Protein AF-A0A419I9W5-F1 (afdb_monomer_lite)

Organism: NCBI:txid2340917

Secondary structure (DSSP, 8-state):
-------SS-BBTTSPBP-TTPEEEEEEEEE--S-HHHHHHHHHHHHHHHT-SEEEEEEEETTEEEEEEEEEEPPPTT--HHHHHHHHHHHHHHHTT--GGGPEEEEETTEEEEEEEEEEEEEETTEEEEEEEEESS--TT---------

Sequence (150 aa):
MPEIEESSYVTRLDFTPRQDQDVISRVHLRVLEAGVSAALTRCLPIAERMQASYVRVVAQDGGFCEVALLSASPVAEGAEPERELRSAADRLAAQFGASERGFEFRDGPYGLTGVLETEPVEFMQGLWLRALYVRADDDPLYVEPVYDES

Structure (mmCIF, N/CA/C/O backbone):
data_AF-A0A419I9W5-F1
#
_entry.id   AF-A0A419I9W5-F1
#
loop_
_atom_site.group_PDB
_atom_site.id
_atom_site.type_symbol
_atom_site.label_atom_id
_atom_site.label_alt_id
_atom_site.label_comp_id
_atom_site.label_asym_id
_atom_site.label_entity_id
_atom_site.label_seq_id
_atom_site.pdbx_PDB_ins_code
_atom_site.Cartn_x
_atom_site.Cartn_y
_atom_site.Cartn_z
_atom_site.occupancy
_atom_site.B_iso_or_equiv
_atom_site.auth_seq_id
_atom_site.auth_comp_id
_atom_site.auth_asym_id
_atom_site.auth_atom_id
_atom_site.pdbx_PDB_model_num
ATOM 1 N N . MET A 1 1 ? -5.374 23.523 6.885 1.00 27.38 1 MET A N 1
ATOM 2 C CA . MET A 1 1 ? -5.459 22.059 7.055 1.00 27.38 1 MET A CA 1
ATOM 3 C C . MET A 1 1 ? -5.175 21.472 5.690 1.00 27.38 1 MET A C 1
ATOM 5 O O . MET A 1 1 ? -5.778 21.992 4.760 1.00 27.38 1 MET A O 1
ATOM 9 N N . PRO A 1 2 ? -4.244 20.521 5.524 1.00 29.42 2 PRO A N 1
ATOM 10 C CA . PRO A 1 2 ? -4.121 19.849 4.239 1.00 29.42 2 PRO A CA 1
ATOM 11 C C . PRO A 1 2 ? -5.425 19.082 3.993 1.00 29.42 2 PRO A C 1
ATOM 13 O O . PRO A 1 2 ? -5.856 18.303 4.846 1.00 29.42 2 PRO A O 1
ATOM 16 N N . GLU A 1 3 ? -6.097 19.394 2.890 1.00 29.09 3 GLU A N 1
ATOM 17 C CA . GLU A 1 3 ? -7.192 18.581 2.378 1.00 29.09 3 GLU A CA 1
ATOM 18 C C . GLU A 1 3 ? -6.603 17.220 2.015 1.00 29.09 3 GLU A C 1
ATOM 20 O O . GLU A 1 3 ? -5.604 17.133 1.303 1.00 29.09 3 GLU A O 1
ATOM 25 N N . ILE A 1 4 ? -7.185 16.155 2.562 1.00 39.19 4 ILE A N 1
ATOM 26 C CA . ILE A 1 4 ? -6.930 14.812 2.057 1.00 39.19 4 ILE A CA 1
ATOM 27 C C . ILE A 1 4 ? -7.754 14.726 0.774 1.00 39.19 4 ILE A C 1
ATOM 29 O O . ILE A 1 4 ? -8.891 14.261 0.799 1.00 39.19 4 ILE A O 1
ATOM 33 N N . GLU A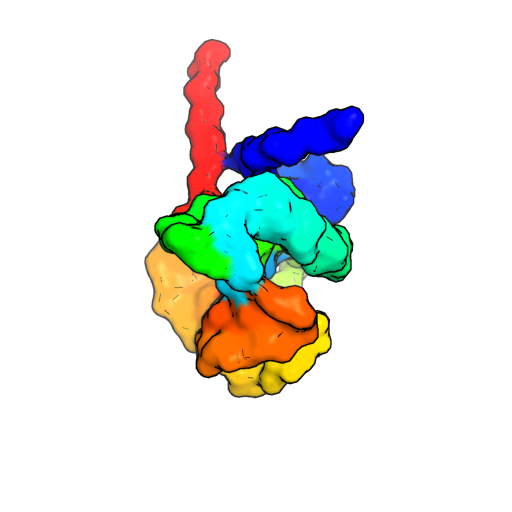 1 5 ? -7.233 15.283 -0.320 1.00 42.09 5 GLU A N 1
ATOM 34 C CA . GLU A 1 5 ? -7.733 14.926 -1.641 1.00 42.09 5 GLU A CA 1
ATOM 35 C C . GLU A 1 5 ? -7.527 13.418 -1.785 1.00 42.09 5 GLU A C 1
ATOM 37 O O . GLU A 1 5 ? -6.432 12.900 -1.537 1.00 42.09 5 GLU A O 1
ATOM 42 N N . GLU A 1 6 ? -8.594 12.698 -2.134 1.00 45.72 6 GLU A 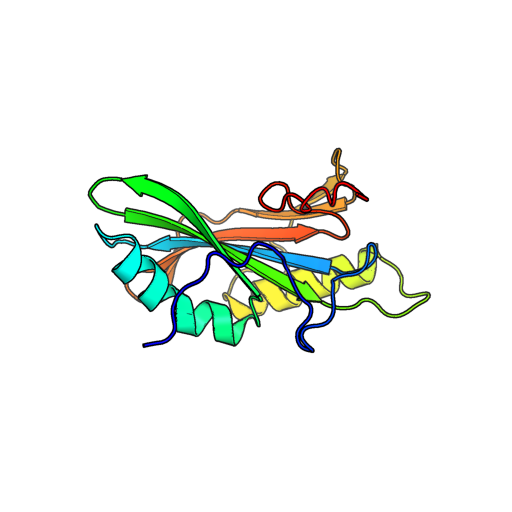N 1
ATOM 43 C CA . GLU A 1 6 ? -8.465 11.372 -2.724 1.00 45.72 6 GLU A CA 1
ATOM 44 C C . GLU A 1 6 ? -7.603 11.559 -3.971 1.00 45.72 6 GLU A C 1
ATOM 46 O O . GLU A 1 6 ? -8.106 11.940 -5.025 1.00 45.72 6 GLU A O 1
ATOM 51 N N . SER A 1 7 ? -6.285 11.395 -3.824 1.00 46.88 7 SER A N 1
ATOM 52 C CA . SER A 1 7 ? -5.365 11.452 -4.950 1.00 46.88 7 SER A CA 1
ATOM 53 C C . SER A 1 7 ? -5.917 10.494 -5.987 1.00 46.88 7 SER A C 1
ATOM 55 O O . SER A 1 7 ? -6.070 9.314 -5.706 1.00 46.88 7 SER A O 1
ATOM 57 N N . SER A 1 8 ? -6.289 10.989 -7.159 1.00 54.12 8 SER A N 1
ATOM 58 C CA . SER A 1 8 ? -6.832 10.153 -8.228 1.00 54.12 8 SER A CA 1
ATOM 59 C C . SER A 1 8 ? -5.737 9.363 -8.952 1.00 54.12 8 SER A C 1
ATOM 61 O O . SER A 1 8 ? -6.035 8.645 -9.902 1.00 54.12 8 SER A O 1
ATOM 63 N N . TYR A 1 9 ? -4.468 9.489 -8.533 1.00 64.56 9 TYR A N 1
ATOM 64 C CA . TYR A 1 9 ? -3.340 8.873 -9.220 1.00 64.56 9 TYR A CA 1
ATOM 65 C C . TYR A 1 9 ? -2.179 8.466 -8.299 1.00 64.56 9 TYR A C 1
ATOM 67 O O . TYR A 1 9 ? -1.866 9.129 -7.315 1.00 64.56 9 TYR A O 1
ATOM 75 N N . VAL A 1 10 ? -1.498 7.367 -8.640 1.00 71.75 10 VAL A N 1
ATOM 76 C CA . VAL A 1 10 ? -0.228 6.991 -8.003 1.00 71.75 10 VAL A CA 1
ATOM 77 C C . VAL A 1 10 ? 0.900 7.720 -8.737 1.00 71.75 10 VAL A C 1
ATOM 79 O O . VAL A 1 10 ? 1.182 7.423 -9.897 1.00 71.75 10 VAL A O 1
ATOM 82 N N . THR A 1 11 ? 1.544 8.686 -8.082 1.00 76.69 11 THR A N 1
ATOM 83 C CA . THR A 1 11 ? 2.768 9.325 -8.594 1.00 76.69 11 THR A CA 1
ATOM 84 C C . THR A 1 11 ? 4.018 8.614 -8.101 1.00 76.69 11 THR A C 1
ATOM 86 O O . THR A 1 11 ? 4.018 7.958 -7.053 1.00 76.69 11 THR A O 1
ATOM 89 N N . ARG A 1 12 ? 5.118 8.833 -8.818 1.00 81.44 12 ARG A N 1
ATOM 90 C CA . ARG A 1 12 ? 6.471 8.631 -8.294 1.00 81.44 12 ARG A CA 1
ATOM 91 C C . ARG A 1 12 ? 6.772 9.619 -7.159 1.00 81.44 12 ARG A C 1
ATOM 93 O O . ARG A 1 12 ? 6.042 10.593 -6.951 1.00 81.44 12 ARG A O 1
ATOM 100 N N . LEU A 1 13 ? 7.882 9.384 -6.453 1.00 75.50 13 LEU A N 1
ATOM 101 C CA . LEU A 1 13 ? 8.385 10.254 -5.378 1.00 75.50 13 LEU A CA 1
ATOM 102 C C . LEU A 1 13 ? 8.616 11.703 -5.837 1.00 75.50 13 LEU A C 1
ATOM 104 O O . LEU A 1 13 ? 8.421 12.638 -5.067 1.00 75.50 13 LEU A O 1
ATOM 108 N N . ASP A 1 14 ? 9.052 11.889 -7.080 1.00 78.00 14 ASP A N 1
ATOM 109 C CA . ASP A 1 14 ? 9.326 13.199 -7.679 1.00 78.00 14 ASP A CA 1
ATOM 110 C C . ASP A 1 14 ? 8.065 13.881 -8.240 1.00 78.00 14 ASP A C 1
ATOM 112 O O . ASP A 1 14 ? 8.171 14.877 -8.954 1.00 78.00 14 ASP A O 1
ATOM 116 N N . PHE A 1 15 ? 6.880 13.354 -7.909 1.00 75.06 15 PHE A N 1
ATOM 117 C CA . PHE A 1 15 ? 5.573 13.810 -8.384 1.00 75.06 15 PHE A CA 1
ATOM 118 C C . PHE A 1 15 ? 5.381 13.711 -9.901 1.00 75.06 15 PHE A C 1
ATOM 120 O O . PHE A 1 15 ? 4.427 14.273 -10.440 1.00 75.06 15 PHE A O 1
ATOM 127 N N . THR A 1 16 ? 6.241 12.967 -10.603 1.00 80.62 16 THR A N 1
ATOM 128 C CA . THR A 1 16 ? 5.995 12.631 -12.005 1.00 80.62 16 THR A CA 1
ATOM 129 C C . THR A 1 16 ? 4.961 11.504 -12.119 1.00 80.62 16 THR A C 1
ATOM 131 O O . THR A 1 16 ? 4.813 10.692 -11.191 1.00 80.62 16 THR A O 1
ATOM 134 N N . PRO A 1 17 ? 4.222 11.434 -13.243 1.00 80.88 17 PRO A N 1
ATOM 135 C CA . PRO A 1 17 ? 3.376 10.287 -13.535 1.00 80.88 17 PRO A CA 1
ATOM 136 C C . PRO A 1 17 ? 4.190 8.994 -13.494 1.00 80.88 17 PRO A C 1
ATOM 138 O O . PRO A 1 17 ? 5.338 8.957 -13.953 1.00 80.88 17 PRO A O 1
ATOM 141 N N . ARG A 1 18 ? 3.583 7.932 -12.959 1.00 82.56 18 ARG A N 1
ATOM 142 C CA . ARG A 1 18 ? 4.151 6.588 -13.067 1.00 82.56 18 ARG A CA 1
ATOM 143 C C . ARG A 1 18 ? 4.330 6.198 -14.539 1.00 82.56 18 ARG A C 1
ATOM 145 O O . ARG A 1 18 ? 3.650 6.728 -15.416 1.00 82.56 18 ARG A O 1
ATOM 152 N N . GLN A 1 19 ? 5.236 5.268 -14.789 1.00 82.50 19 GLN A N 1
ATOM 153 C CA . GLN A 1 19 ? 5.419 4.619 -16.089 1.00 82.50 19 GLN A CA 1
ATOM 154 C C . GLN A 1 19 ? 5.061 3.135 -15.979 1.00 82.50 19 GLN A C 1
ATOM 156 O O . GLN A 1 19 ? 5.148 2.572 -14.889 1.00 82.50 19 GLN A O 1
ATOM 161 N N . ASP A 1 20 ? 4.750 2.492 -17.104 1.00 78.38 20 ASP A N 1
ATOM 162 C CA . ASP A 1 20 ? 4.333 1.079 -17.183 1.00 78.38 20 ASP A CA 1
ATOM 163 C C . ASP A 1 20 ? 5.333 0.094 -16.565 1.00 78.38 20 ASP A C 1
ATOM 165 O O . ASP A 1 20 ? 4.970 -1.003 -16.171 1.00 78.38 20 ASP A O 1
ATOM 169 N N . GLN A 1 21 ? 6.612 0.464 -16.504 1.00 81.44 21 GLN A N 1
ATOM 170 C CA . GLN A 1 21 ? 7.670 -0.373 -15.937 1.00 81.44 21 GLN A CA 1
ATOM 171 C C . GLN A 1 21 ? 7.880 -0.163 -14.432 1.00 81.44 21 GLN A C 1
ATOM 173 O O . GLN A 1 21 ? 8.715 -0.842 -13.835 1.00 81.44 21 GLN A O 1
ATOM 178 N N . ASP A 1 22 ? 7.200 0.808 -13.822 1.00 88.56 22 ASP A N 1
ATOM 179 C CA . ASP A 1 22 ? 7.374 1.115 -12.408 1.00 88.56 22 ASP A CA 1
ATOM 180 C C . ASP A 1 22 ? 6.802 0.012 -11.525 1.00 88.56 22 ASP A C 1
ATOM 182 O O . ASP A 1 22 ? 5.746 -0.557 -11.788 1.00 88.56 22 ASP A O 1
ATOM 186 N N . VAL A 1 23 ? 7.465 -0.237 -10.397 1.00 91.00 23 VAL A N 1
ATOM 187 C CA . VAL A 1 23 ? 6.933 -1.163 -9.403 1.00 91.00 23 VAL A CA 1
ATOM 188 C C . VAL A 1 23 ? 5.975 -0.427 -8.479 1.00 91.00 23 VAL A C 1
ATOM 190 O O . VAL A 1 23 ? 6.371 0.490 -7.753 1.00 91.00 23 VAL A O 1
ATOM 193 N N . ILE A 1 24 ? 4.728 -0.883 -8.445 1.00 91.69 24 ILE A N 1
ATOM 194 C CA . ILE A 1 24 ? 3.726 -0.458 -7.476 1.00 91.69 24 ILE A CA 1
ATOM 195 C C . ILE A 1 24 ? 3.849 -1.312 -6.219 1.00 91.69 24 ILE A C 1
ATOM 197 O O . ILE A 1 24 ? 3.731 -2.537 -6.258 1.00 91.69 24 ILE A O 1
ATOM 201 N N . SER A 1 25 ? 4.066 -0.655 -5.085 1.00 93.50 25 SER A N 1
ATOM 202 C CA . SER A 1 25 ? 4.014 -1.264 -3.758 1.00 93.50 25 SER A CA 1
ATOM 203 C C . SER A 1 25 ? 2.709 -0.882 -3.079 1.00 93.50 25 SER A C 1
ATOM 205 O O . SER A 1 25 ? 2.380 0.300 -2.993 1.00 93.50 25 SER A O 1
ATOM 207 N N . ARG A 1 26 ? 1.977 -1.870 -2.562 1.00 93.88 26 ARG A N 1
ATOM 208 C CA . ARG A 1 26 ? 0.728 -1.656 -1.828 1.00 93.88 26 ARG A CA 1
ATOM 209 C C . ARG A 1 26 ? 0.793 -2.263 -0.438 1.00 93.88 26 ARG A C 1
ATOM 211 O O . ARG A 1 26 ? 1.112 -3.439 -0.274 1.00 93.88 26 ARG A O 1
ATOM 218 N N . VAL A 1 27 ? 0.380 -1.481 0.551 1.00 93.88 27 VAL A N 1
ATOM 219 C CA . VAL A 1 27 ? 0.199 -1.918 1.938 1.00 93.88 27 VAL A CA 1
ATOM 220 C C . VAL A 1 27 ? -1.281 -1.882 2.266 1.00 93.88 27 VAL A C 1
ATOM 222 O O . VAL A 1 27 ? -1.933 -0.863 2.050 1.00 93.88 27 VAL A O 1
ATOM 225 N N . HIS A 1 28 ? -1.804 -2.978 2.808 1.00 94.00 28 HIS A N 1
ATOM 226 C CA . HIS A 1 28 ? -3.175 -3.054 3.291 1.00 94.00 28 HIS A CA 1
ATOM 227 C C . HIS A 1 28 ? -3.185 -3.113 4.823 1.00 94.00 28 HIS A C 1
ATOM 229 O O . HIS A 1 28 ? -2.681 -4.063 5.429 1.00 94.00 28 HIS A O 1
ATOM 235 N N . LEU A 1 29 ? -3.769 -2.088 5.443 1.00 93.44 29 LEU A N 1
ATOM 236 C CA . LEU A 1 29 ? -3.890 -1.924 6.887 1.00 93.44 29 LEU A CA 1
ATOM 237 C C . LEU A 1 29 ? -5.346 -2.043 7.333 1.00 93.44 29 LEU A C 1
ATOM 239 O O . LEU A 1 29 ? -6.245 -1.515 6.686 1.00 93.44 29 LEU A O 1
ATOM 243 N N . ARG A 1 30 ? -5.565 -2.652 8.496 1.00 93.25 30 ARG A N 1
ATOM 244 C CA . ARG A 1 30 ? -6.789 -2.492 9.281 1.00 93.25 30 ARG A CA 1
ATOM 245 C C . ARG A 1 30 ? -6.512 -1.539 10.439 1.00 93.25 30 ARG A C 1
ATOM 247 O O . ARG A 1 30 ? -5.635 -1.791 11.263 1.00 93.25 30 ARG A O 1
ATOM 254 N N . VAL A 1 31 ? -7.277 -0.460 10.508 1.00 93.50 31 VAL A N 1
ATOM 255 C CA . VAL A 1 31 ? -7.160 0.600 11.510 1.00 93.50 31 VAL A CA 1
ATOM 256 C C . VAL A 1 31 ? -8.343 0.498 12.462 1.00 93.50 31 VAL A C 1
ATOM 258 O O . VAL A 1 31 ? -9.483 0.641 12.027 1.00 93.50 31 VAL A O 1
ATOM 261 N N . LEU A 1 32 ? -8.093 0.245 13.747 1.00 91.06 32 LEU A N 1
ATOM 262 C CA . LEU A 1 32 ? -9.143 0.150 14.771 1.00 91.06 32 LEU A CA 1
ATOM 263 C C . LEU A 1 32 ? -9.625 1.547 15.183 1.00 91.06 32 LEU A C 1
ATOM 265 O O . LEU A 1 32 ? -9.275 2.054 16.246 1.00 91.06 32 LEU A O 1
ATOM 269 N N . GLU A 1 33 ? -10.375 2.187 14.291 1.00 84.00 33 GLU A N 1
ATOM 270 C CA . GLU A 1 33 ? -10.983 3.504 14.461 1.00 84.00 33 GLU A CA 1
ATOM 271 C C . GLU A 1 33 ? -12.347 3.538 13.760 1.00 84.00 33 GLU A C 1
ATOM 273 O O . GLU A 1 33 ? -12.489 3.060 12.634 1.00 84.00 33 GLU A O 1
ATOM 278 N N . ALA A 1 34 ? -13.346 4.142 14.408 1.00 73.31 34 ALA A N 1
ATOM 279 C CA . ALA A 1 34 ? -14.719 4.193 13.894 1.00 73.31 34 ALA A CA 1
ATOM 280 C C . ALA A 1 34 ? -14.928 5.242 12.778 1.00 73.31 34 ALA A C 1
ATOM 282 O O . ALA A 1 34 ? -15.977 5.260 12.134 1.00 73.31 34 ALA A O 1
ATOM 283 N N . GLY A 1 35 ? -13.955 6.134 12.549 1.00 86.31 35 GLY A N 1
ATOM 284 C CA . GLY A 1 35 ? -14.073 7.249 11.607 1.00 86.31 35 GLY A CA 1
ATOM 285 C C . GLY A 1 35 ? -12.976 7.276 10.546 1.00 86.31 35 GLY A C 1
ATOM 286 O O . GLY A 1 35 ? -11.791 7.234 10.875 1.00 86.31 35 GLY A O 1
ATOM 287 N N . VAL A 1 36 ? -13.375 7.464 9.284 1.00 88.88 36 VAL A N 1
ATOM 288 C CA . VAL A 1 36 ? -12.481 7.564 8.113 1.00 88.88 36 VAL A CA 1
ATOM 289 C C . VAL A 1 36 ? -11.380 8.602 8.315 1.00 88.88 36 VAL A C 1
ATOM 291 O O . VAL A 1 36 ? -10.205 8.296 8.150 1.00 88.88 36 VAL A O 1
ATOM 294 N N . SER A 1 37 ? -11.731 9.819 8.737 1.00 89.75 37 SER A N 1
ATOM 295 C CA . SER A 1 37 ? -10.743 10.890 8.930 1.00 89.75 37 SER A CA 1
ATOM 296 C C . SER A 1 37 ? -9.699 10.539 10.004 1.00 89.75 37 SER A C 1
ATOM 298 O O . SER A 1 37 ? -8.505 10.796 9.820 1.00 89.75 37 SER A O 1
ATOM 300 N N . ALA A 1 38 ? -10.120 9.884 11.091 1.00 89.75 38 ALA A N 1
ATOM 301 C CA . ALA A 1 38 ? -9.218 9.422 12.144 1.00 89.75 38 ALA A CA 1
ATOM 302 C C . ALA A 1 38 ? -8.310 8.283 11.651 1.00 89.75 38 ALA A C 1
ATOM 304 O O . ALA A 1 38 ? -7.103 8.300 11.905 1.00 89.75 38 ALA A O 1
ATOM 305 N N . ALA A 1 39 ? -8.868 7.336 10.891 1.00 91.19 39 ALA A N 1
ATOM 306 C CA . ALA A 1 39 ? -8.111 6.243 10.296 1.00 91.19 39 ALA A CA 1
ATOM 307 C C . ALA A 1 39 ? -7.052 6.744 9.300 1.00 91.19 39 ALA A C 1
ATOM 309 O O . ALA A 1 39 ? -5.896 6.324 9.371 1.00 91.19 39 ALA A O 1
ATOM 310 N N . LEU A 1 40 ? -7.412 7.691 8.429 1.00 90.88 40 LEU A N 1
ATOM 311 C CA . LEU A 1 40 ? -6.490 8.311 7.473 1.00 90.88 40 LEU A CA 1
ATOM 312 C C . LEU A 1 40 ? -5.374 9.081 8.183 1.00 90.88 40 LEU A C 1
ATOM 314 O O . LEU A 1 40 ? -4.205 8.901 7.855 1.00 90.88 40 LEU A O 1
ATOM 318 N N . THR A 1 41 ? -5.713 9.856 9.219 1.00 91.25 41 THR A N 1
ATOM 319 C CA . THR A 1 41 ? -4.726 10.581 10.038 1.00 91.25 41 THR A CA 1
ATOM 320 C C . THR A 1 41 ? -3.703 9.625 10.655 1.00 91.25 41 THR A C 1
ATOM 322 O O . THR A 1 41 ? -2.508 9.910 10.653 1.00 91.25 41 THR A O 1
ATOM 325 N N . ARG A 1 42 ? -4.145 8.455 11.136 1.00 91.25 42 ARG A N 1
ATOM 326 C CA . ARG A 1 42 ? -3.243 7.416 11.656 1.00 91.25 42 ARG A CA 1
ATOM 327 C C . ARG A 1 42 ? -2.363 6.768 10.593 1.00 91.25 42 ARG A C 1
ATOM 329 O O . ARG A 1 42 ? -1.290 6.278 10.932 1.00 91.25 42 ARG A O 1
ATOM 336 N N . CYS A 1 43 ? -2.794 6.762 9.337 1.00 91.50 43 CYS A N 1
ATOM 337 C CA . CYS A 1 43 ? -2.012 6.205 8.239 1.00 91.50 43 CYS A CA 1
ATOM 338 C C . CYS A 1 43 ? -0.945 7.174 7.711 1.00 91.50 43 CYS A C 1
ATOM 340 O O . CYS A 1 43 ? -0.009 6.703 7.070 1.00 91.50 43 CYS A O 1
ATOM 342 N N . LEU A 1 44 ? -1.030 8.483 7.998 1.00 90.50 44 LEU A N 1
ATOM 343 C CA . LEU A 1 44 ? -0.087 9.488 7.481 1.00 90.50 44 LEU A CA 1
ATOM 344 C C . LEU A 1 44 ? 1.391 9.142 7.736 1.00 90.50 44 LEU A C 1
ATOM 346 O O . LEU A 1 44 ? 2.148 9.131 6.769 1.00 90.50 44 LEU A O 1
ATOM 350 N N . PRO A 1 45 ? 1.826 8.749 8.953 1.00 90.12 45 PRO A N 1
ATOM 351 C CA . PRO A 1 45 ? 3.232 8.405 9.178 1.00 90.12 45 PRO A CA 1
ATOM 352 C C . PRO A 1 45 ? 3.688 7.187 8.365 1.00 90.12 45 PRO A C 1
ATOM 354 O O . PRO A 1 45 ? 4.861 7.062 8.019 1.00 90.12 45 PRO A O 1
ATOM 357 N N . ILE A 1 46 ? 2.767 6.267 8.058 1.00 91.12 46 ILE A N 1
ATOM 358 C CA . ILE A 1 46 ? 3.062 5.087 7.239 1.00 91.12 46 ILE A CA 1
ATOM 359 C C . ILE A 1 46 ? 3.173 5.483 5.775 1.00 91.12 46 ILE A C 1
ATOM 361 O O . ILE A 1 46 ? 4.130 5.080 5.115 1.00 91.12 46 ILE A O 1
ATOM 365 N N . ALA A 1 47 ? 2.223 6.293 5.303 1.00 90.19 47 ALA A N 1
ATOM 366 C CA . ALA A 1 47 ? 2.212 6.845 3.961 1.00 90.19 47 ALA A CA 1
ATOM 367 C C . ALA A 1 47 ? 3.512 7.613 3.686 1.00 90.19 47 ALA A C 1
ATOM 369 O O . ALA A 1 47 ? 4.195 7.313 2.714 1.00 90.19 47 ALA A O 1
ATOM 370 N N . GLU A 1 48 ? 3.927 8.499 4.593 1.00 88.88 48 GLU A N 1
ATOM 371 C CA . GLU A 1 48 ? 5.200 9.223 4.501 1.00 88.88 48 GLU A CA 1
ATOM 372 C C . GLU A 1 48 ? 6.400 8.267 4.460 1.00 88.88 48 GLU A C 1
ATOM 374 O O . GLU A 1 48 ? 7.270 8.390 3.598 1.00 88.88 48 GLU A O 1
ATOM 379 N N . ARG A 1 49 ? 6.434 7.265 5.350 1.00 87.25 49 ARG A N 1
ATOM 380 C CA . ARG A 1 49 ? 7.545 6.305 5.429 1.00 87.25 49 ARG A CA 1
ATOM 381 C C . ARG A 1 49 ? 7.703 5.472 4.155 1.00 87.25 49 ARG A C 1
ATOM 383 O O . ARG A 1 49 ? 8.831 5.167 3.781 1.00 87.25 49 ARG A O 1
ATOM 390 N N . MET A 1 50 ? 6.603 5.067 3.518 1.00 87.62 50 MET A N 1
ATOM 391 C CA . MET A 1 50 ? 6.627 4.294 2.266 1.00 87.62 50 MET A CA 1
ATOM 392 C C . MET A 1 50 ? 6.579 5.161 1.005 1.00 87.62 50 MET A C 1
ATOM 394 O O . MET A 1 50 ? 6.538 4.609 -0.094 1.00 87.62 50 MET A O 1
ATOM 398 N N . GLN A 1 51 ? 6.548 6.488 1.167 1.00 88.44 51 GLN A N 1
ATOM 399 C CA . GLN A 1 51 ? 6.368 7.445 0.076 1.00 88.44 51 GLN A CA 1
ATOM 400 C C . GLN A 1 51 ? 5.092 7.162 -0.735 1.00 88.44 51 GLN A C 1
ATOM 402 O O . GLN A 1 51 ? 5.095 7.191 -1.965 1.00 88.44 51 GLN A O 1
ATOM 407 N N . ALA A 1 52 ? 4.000 6.828 -0.043 1.00 89.06 52 ALA A N 1
ATOM 408 C CA . ALA A 1 52 ? 2.713 6.607 -0.678 1.00 89.06 52 ALA A CA 1
ATOM 409 C C . ALA A 1 52 ? 2.192 7.914 -1.272 1.00 89.06 52 ALA A C 1
ATOM 411 O O . ALA A 1 52 ? 2.019 8.906 -0.565 1.00 89.06 52 ALA A O 1
ATOM 412 N N . SER A 1 53 ? 1.905 7.883 -2.566 1.00 87.19 53 SER A N 1
ATOM 413 C CA . SER A 1 53 ? 1.263 8.973 -3.304 1.00 87.19 53 SER A CA 1
ATOM 414 C C . SER A 1 53 ? -0.250 8.784 -3.423 1.00 87.19 53 SER A C 1
ATOM 416 O O . SER A 1 53 ? -0.953 9.678 -3.893 1.00 87.19 53 SER A O 1
ATOM 418 N N . TYR A 1 54 ? -0.764 7.635 -2.977 1.00 87.12 54 TYR A N 1
ATOM 419 C CA . TYR A 1 54 ? -2.179 7.301 -3.038 1.00 87.12 54 TYR A CA 1
ATOM 420 C C . TYR A 1 54 ? -2.621 6.562 -1.772 1.00 87.12 54 TYR A C 1
ATOM 422 O O . TYR A 1 54 ? -1.985 5.599 -1.332 1.00 87.12 54 TYR A O 1
ATOM 430 N N . VAL A 1 55 ? -3.733 7.014 -1.190 1.00 89.00 55 VAL A N 1
ATOM 431 C CA . VAL A 1 55 ? -4.331 6.468 0.033 1.00 89.00 55 VAL A CA 1
ATOM 432 C C . VAL A 1 55 ? -5.824 6.293 -0.198 1.00 89.00 55 VAL A C 1
ATOM 434 O O . VAL A 1 55 ? -6.500 7.239 -0.590 1.00 89.00 55 VAL A O 1
ATOM 437 N N . ARG A 1 56 ? -6.355 5.099 0.076 1.00 88.25 56 ARG A N 1
ATOM 438 C CA . ARG A 1 56 ? -7.775 4.792 -0.130 1.00 88.25 56 ARG A CA 1
ATOM 439 C C . ARG A 1 56 ? -8.345 3.958 1.002 1.00 88.25 56 ARG A C 1
ATOM 441 O O . ARG A 1 56 ? -7.753 2.956 1.393 1.00 88.25 56 ARG A O 1
ATOM 448 N N . VAL A 1 57 ? -9.533 4.325 1.475 1.00 89.88 57 VAL A N 1
ATOM 449 C CA . VAL A 1 57 ? -10.343 3.446 2.328 1.00 89.88 57 VAL A CA 1
ATOM 450 C C . VAL A 1 57 ? -11.038 2.419 1.439 1.00 89.88 57 VAL A C 1
ATOM 452 O O . VAL A 1 57 ? -11.779 2.784 0.529 1.00 89.88 57 VAL A O 1
ATOM 455 N N . VAL A 1 58 ? -10.778 1.135 1.675 1.00 88.81 58 VAL A N 1
ATOM 456 C CA . VAL A 1 58 ? -11.332 0.028 0.875 1.00 88.81 58 VAL A CA 1
ATOM 457 C C . VAL A 1 58 ? -12.535 -0.636 1.540 1.00 88.81 58 VAL A C 1
ATOM 459 O O . VAL A 1 58 ? -13.390 -1.178 0.844 1.00 88.81 58 VAL A O 1
ATOM 462 N N . ALA A 1 59 ? -12.634 -0.563 2.869 1.00 88.44 59 ALA A N 1
ATOM 463 C CA . ALA A 1 59 ? -13.803 -0.997 3.626 1.00 88.44 59 ALA A CA 1
ATOM 464 C C . ALA A 1 59 ? -13.914 -0.233 4.952 1.00 88.44 59 ALA A C 1
ATOM 466 O O . ALA A 1 59 ? -12.921 0.267 5.485 1.00 88.44 59 ALA A O 1
ATOM 467 N N . GLN A 1 60 ? -15.124 -0.173 5.504 1.00 90.12 60 GLN A N 1
ATOM 468 C CA . GLN A 1 60 ? -15.395 0.396 6.820 1.00 90.12 60 GLN A CA 1
ATOM 469 C C . GLN A 1 60 ? -16.443 -0.449 7.543 1.00 90.12 60 GLN A C 1
ATOM 471 O O . GLN A 1 60 ? -17.417 -0.899 6.943 1.00 90.12 60 GLN A O 1
ATOM 476 N N . ASP A 1 61 ? -16.246 -0.604 8.845 1.00 87.44 61 ASP A N 1
ATOM 477 C CA . ASP A 1 61 ? -17.211 -1.149 9.790 1.00 87.44 61 ASP A CA 1
ATOM 478 C C . ASP A 1 61 ? -17.257 -0.254 11.044 1.00 87.44 61 ASP A C 1
ATOM 480 O O . ASP A 1 61 ? -16.387 0.596 11.247 1.00 87.44 61 ASP A O 1
ATOM 484 N N . GLY A 1 62 ? -18.258 -0.429 11.911 1.00 81.38 62 GLY A N 1
ATOM 485 C CA . GLY A 1 62 ? -18.476 0.420 13.091 1.00 81.38 62 GLY A CA 1
ATOM 486 C C . GLY A 1 62 ? -17.306 0.491 14.086 1.00 81.38 62 GLY A C 1
ATOM 487 O O . GLY A 1 62 ? -17.306 1.369 14.947 1.00 81.38 62 GLY A O 1
ATOM 488 N N . GLY A 1 63 ? -16.311 -0.397 13.975 1.00 86.56 63 GLY A N 1
ATOM 489 C CA . GLY A 1 63 ? -15.100 -0.389 14.802 1.00 86.56 63 GLY A CA 1
ATOM 490 C C . GLY A 1 63 ? -13.769 -0.313 14.047 1.00 86.56 63 GLY A C 1
ATOM 491 O O . GLY A 1 63 ? -12.729 -0.282 14.706 1.00 86.56 63 GLY A O 1
ATOM 492 N N . PHE A 1 64 ? -13.758 -0.318 12.707 1.00 90.94 64 PHE A N 1
ATOM 493 C CA . PHE A 1 64 ? -12.507 -0.270 11.943 1.00 90.94 64 PHE A CA 1
ATOM 494 C C . PHE A 1 64 ? -12.656 0.306 10.530 1.00 90.94 64 PHE A C 1
ATOM 496 O O . PHE A 1 64 ? -13.718 0.253 9.917 1.00 90.94 64 PHE A O 1
ATOM 503 N N . CYS A 1 65 ? -11.535 0.768 9.978 1.00 92.69 65 CYS A N 1
ATOM 504 C CA . CYS A 1 65 ? -11.374 1.066 8.556 1.00 92.69 65 CYS A CA 1
ATOM 505 C C . CYS A 1 65 ? -10.279 0.175 7.963 1.00 92.69 65 CYS A C 1
ATOM 507 O O . CYS A 1 65 ? -9.237 -0.031 8.585 1.00 92.69 65 CYS A O 1
ATOM 509 N N . GLU A 1 66 ? -10.489 -0.332 6.756 1.00 92.69 66 GLU A N 1
ATOM 510 C CA . GLU A 1 66 ? -9.434 -0.935 5.947 1.00 92.69 66 GLU A CA 1
ATOM 511 C C . GLU A 1 66 ? -8.901 0.102 4.963 1.00 92.69 66 GLU A C 1
ATOM 513 O O . GLU A 1 66 ? -9.666 0.744 4.243 1.00 92.69 66 GLU A O 1
ATOM 518 N N . VAL A 1 67 ? -7.584 0.293 4.968 1.00 92.75 67 VAL A N 1
ATOM 519 C CA . VAL A 1 67 ? -6.893 1.341 4.216 1.00 92.75 67 VAL A CA 1
ATOM 520 C C . VAL A 1 67 ? -5.802 0.713 3.359 1.00 92.75 67 VAL A C 1
ATOM 522 O O . VAL A 1 67 ? -4.982 -0.063 3.853 1.00 92.75 67 VAL A O 1
ATOM 525 N N . ALA A 1 68 ? -5.782 1.072 2.080 1.00 92.94 68 ALA A N 1
ATOM 526 C CA . ALA A 1 68 ? -4.718 0.752 1.145 1.00 92.94 68 ALA A CA 1
ATOM 527 C C . ALA A 1 68 ? -3.833 1.984 0.914 1.00 92.94 68 ALA A C 1
ATOM 529 O O . ALA A 1 68 ? -4.337 3.076 0.652 1.00 92.94 68 ALA A O 1
ATOM 530 N N . LEU A 1 69 ? -2.519 1.791 1.000 1.00 93.00 69 LEU A N 1
ATOM 531 C CA . LEU A 1 69 ? -1.494 2.794 0.706 1.00 93.00 69 LEU A CA 1
ATOM 532 C C . LEU A 1 69 ? -0.677 2.305 -0.485 1.00 93.00 69 LEU A C 1
ATOM 534 O O . LEU A 1 69 ? -0.212 1.165 -0.453 1.00 93.00 69 LEU A O 1
ATOM 538 N N . LEU A 1 70 ? -0.529 3.126 -1.523 1.00 92.25 70 LEU A N 1
ATOM 539 C CA . LEU A 1 70 ? 0.184 2.769 -2.749 1.00 92.25 70 LEU A CA 1
ATOM 540 C C . LEU A 1 70 ? 1.336 3.747 -3.006 1.00 92.25 70 LEU A C 1
ATOM 542 O O . LEU A 1 70 ? 1.164 4.961 -2.885 1.00 92.25 70 LEU A O 1
ATOM 546 N N . SER A 1 71 ? 2.492 3.213 -3.398 1.00 91.62 71 SER A N 1
ATOM 547 C CA . SER A 1 71 ? 3.643 3.974 -3.895 1.00 91.62 71 SER A CA 1
ATOM 548 C C . SER A 1 71 ? 4.159 3.391 -5.211 1.00 91.62 71 SER A C 1
ATOM 550 O O . SER A 1 71 ? 4.096 2.180 -5.420 1.00 91.62 71 SER A O 1
ATOM 552 N N . ALA A 1 72 ? 4.676 4.251 -6.093 1.00 90.50 72 ALA A N 1
ATOM 553 C CA . ALA A 1 72 ? 5.325 3.853 -7.341 1.00 90.50 72 ALA A CA 1
ATOM 554 C C . ALA A 1 72 ? 6.839 4.078 -7.251 1.00 90.50 72 ALA A C 1
ATOM 556 O O . ALA A 1 72 ? 7.298 5.177 -6.931 1.00 90.50 72 ALA A O 1
ATOM 557 N N . SER A 1 73 ? 7.614 3.034 -7.543 1.00 89.44 73 SER A N 1
ATOM 558 C CA . SER A 1 73 ? 9.076 3.072 -7.583 1.00 89.44 73 SER A CA 1
ATOM 559 C C . SER A 1 73 ? 9.568 2.949 -9.025 1.00 89.44 73 SER A C 1
ATOM 561 O O . SER A 1 73 ? 9.232 1.962 -9.682 1.00 89.44 73 SER A O 1
ATOM 563 N N . PRO A 1 74 ? 10.382 3.898 -9.518 1.00 88.19 74 PRO A N 1
ATOM 564 C CA . PRO A 1 74 ? 10.897 3.833 -10.874 1.00 88.19 74 PRO A CA 1
ATOM 565 C C . PRO A 1 74 ? 11.830 2.638 -11.063 1.00 88.19 74 PRO A C 1
ATOM 567 O O . PRO A 1 74 ? 12.683 2.363 -10.217 1.00 88.19 74 PRO A O 1
ATOM 570 N N . VAL A 1 75 ? 11.698 1.975 -12.210 1.00 87.19 75 VAL A N 1
ATOM 571 C CA . VAL A 1 75 ? 12.612 0.917 -12.653 1.00 87.19 75 VAL A CA 1
ATOM 572 C C . VAL A 1 75 ? 13.536 1.459 -13.737 1.00 87.19 75 VAL A C 1
ATOM 574 O O . VAL A 1 75 ? 13.094 2.142 -14.665 1.00 87.19 75 VAL A O 1
ATOM 577 N N . ALA A 1 76 ? 14.834 1.178 -13.606 1.00 84.00 76 ALA A N 1
ATOM 578 C CA . ALA A 1 76 ? 15.835 1.589 -14.583 1.00 84.00 76 ALA A CA 1
ATOM 579 C C . ALA A 1 76 ? 15.643 0.858 -15.921 1.00 84.00 76 ALA A C 1
ATOM 581 O O . ALA A 1 76 ? 15.297 -0.322 -15.959 1.00 84.00 76 ALA A O 1
ATOM 582 N N . GLU A 1 77 ? 15.918 1.549 -17.025 1.00 82.50 77 GLU A N 1
ATOM 583 C CA . GLU A 1 77 ? 15.871 0.944 -18.356 1.00 82.50 77 GLU A CA 1
ATOM 584 C C . GLU A 1 77 ? 16.844 -0.244 -18.454 1.00 82.50 77 GLU A C 1
ATOM 586 O O . GLU A 1 77 ? 17.997 -0.166 -18.024 1.00 82.50 77 GLU A O 1
ATOM 591 N N . GLY A 1 78 ? 16.365 -1.365 -19.000 1.00 81.94 78 GLY A N 1
ATOM 592 C CA . GLY A 1 78 ? 17.140 -2.602 -19.119 1.00 81.94 78 GLY A CA 1
ATOM 593 C C . GLY A 1 78 ? 17.313 -3.385 -17.812 1.00 81.94 78 GLY A C 1
ATOM 594 O O . GLY A 1 78 ? 18.010 -4.402 -17.815 1.00 81.94 78 GLY A O 1
ATOM 595 N N . ALA A 1 79 ? 16.697 -2.949 -16.707 1.00 86.19 79 ALA A N 1
ATOM 596 C CA . ALA A 1 79 ? 16.628 -3.752 -15.495 1.00 86.19 79 ALA A CA 1
ATOM 597 C C . ALA A 1 79 ? 15.779 -5.010 -15.725 1.00 86.19 79 ALA A C 1
ATOM 599 O O . ALA A 1 79 ? 14.827 -5.015 -16.503 1.00 86.19 79 ALA A O 1
ATOM 600 N N . GLU A 1 80 ? 16.132 -6.087 -15.030 1.00 87.06 80 GLU A N 1
ATOM 601 C CA . GLU A 1 80 ? 15.364 -7.325 -15.060 1.00 87.06 80 GLU A CA 1
ATOM 602 C C . GLU A 1 80 ? 14.095 -7.154 -14.199 1.00 87.06 80 GLU A C 1
ATOM 604 O O . GLU A 1 80 ? 14.221 -7.003 -12.978 1.00 87.06 80 GLU A O 1
ATOM 609 N N . PRO A 1 81 ? 12.879 -7.196 -14.781 1.00 82.25 81 PRO A N 1
ATOM 610 C CA . PRO A 1 81 ? 11.653 -6.853 -14.056 1.00 82.25 81 PRO A CA 1
ATOM 611 C C . PRO A 1 81 ? 11.403 -7.730 -12.827 1.00 82.25 81 PRO A C 1
ATOM 613 O O . PRO A 1 81 ? 11.025 -7.233 -11.769 1.00 82.25 81 PRO A O 1
ATOM 616 N N . GLU A 1 82 ? 11.665 -9.036 -12.936 1.00 85.31 82 GLU A N 1
ATOM 617 C CA . GLU A 1 82 ? 11.481 -9.972 -11.825 1.00 85.31 82 GLU A CA 1
ATOM 618 C C . GLU A 1 82 ? 12.404 -9.637 -10.645 1.00 85.31 82 GLU A C 1
ATOM 620 O O . GLU A 1 82 ? 11.978 -9.649 -9.487 1.00 85.31 82 GLU A O 1
ATOM 625 N N . ARG A 1 83 ? 13.663 -9.289 -10.926 1.00 89.31 83 ARG A N 1
ATOM 626 C CA . ARG A 1 83 ? 14.631 -8.904 -9.897 1.00 89.31 83 ARG A CA 1
ATOM 627 C C . ARG A 1 83 ? 14.222 -7.620 -9.184 1.00 89.31 83 ARG A C 1
ATOM 629 O O . ARG A 1 83 ? 14.335 -7.554 -7.960 1.00 89.31 83 ARG A O 1
ATOM 636 N N . GLU A 1 84 ? 13.741 -6.622 -9.918 1.00 90.06 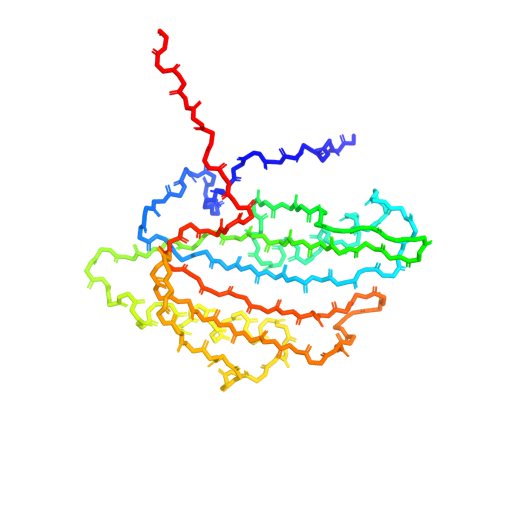84 GLU A N 1
ATOM 637 C CA . GLU A 1 84 ? 13.284 -5.358 -9.330 1.00 90.06 84 GLU A CA 1
ATOM 638 C C . GLU A 1 84 ? 12.024 -5.546 -8.486 1.00 90.06 84 GLU A C 1
ATOM 640 O O . GLU A 1 84 ? 11.945 -5.033 -7.367 1.00 90.06 84 GLU A O 1
ATOM 645 N N . LEU A 1 85 ? 11.084 -6.365 -8.962 1.00 90.25 85 LEU A N 1
ATOM 646 C CA . LEU A 1 85 ? 9.879 -6.725 -8.224 1.00 90.25 85 LEU A CA 1
ATOM 647 C C . LEU A 1 85 ? 10.219 -7.454 -6.913 1.00 90.25 85 LEU A C 1
ATOM 649 O O . LEU A 1 85 ? 9.700 -7.101 -5.854 1.00 90.25 85 LEU A O 1
ATOM 653 N N . ARG A 1 86 ? 11.136 -8.430 -6.951 1.00 91.38 86 ARG A N 1
ATOM 654 C CA . ARG A 1 86 ? 11.622 -9.129 -5.747 1.00 91.38 86 ARG A CA 1
ATOM 655 C C . ARG A 1 86 ? 12.330 -8.177 -4.789 1.00 91.38 86 ARG A C 1
ATOM 657 O O . ARG A 1 86 ? 12.042 -8.187 -3.599 1.00 91.38 86 ARG A O 1
ATOM 664 N N . SER A 1 87 ? 13.182 -7.296 -5.307 1.00 91.44 87 SER A N 1
ATOM 665 C CA . SER A 1 87 ? 13.868 -6.302 -4.482 1.00 91.44 87 SER A CA 1
ATOM 666 C C . SER A 1 87 ? 12.892 -5.319 -3.824 1.00 91.44 87 SER A C 1
ATOM 668 O O . SER A 1 87 ? 13.081 -4.942 -2.668 1.00 91.44 87 SER A O 1
ATOM 670 N N . ALA A 1 88 ? 11.826 -4.919 -4.521 1.00 91.69 88 ALA A N 1
ATOM 671 C CA . ALA A 1 88 ? 10.755 -4.122 -3.937 1.00 91.69 88 ALA A CA 1
ATOM 672 C C . ALA A 1 88 ? 9.998 -4.892 -2.844 1.00 91.69 88 ALA A C 1
ATOM 674 O O . ALA A 1 88 ? 9.711 -4.315 -1.795 1.00 91.69 88 ALA A O 1
ATOM 675 N N . ALA A 1 89 ? 9.735 -6.187 -3.053 1.00 92.56 89 ALA A N 1
ATOM 676 C CA . ALA A 1 89 ? 9.103 -7.054 -2.060 1.00 92.56 89 ALA A CA 1
ATOM 677 C C . ALA A 1 89 ? 9.927 -7.120 -0.767 1.00 92.56 89 ALA A C 1
ATOM 679 O O . ALA A 1 89 ? 9.389 -6.900 0.317 1.00 92.56 89 ALA A O 1
ATOM 680 N N . ASP A 1 90 ? 11.239 -7.341 -0.889 1.00 91.56 90 ASP A N 1
ATOM 681 C CA . ASP A 1 90 ? 12.164 -7.419 0.244 1.00 91.56 90 ASP A CA 1
ATOM 682 C C . ASP A 1 90 ? 12.203 -6.097 1.024 1.00 91.56 90 ASP A C 1
ATOM 684 O O . ASP A 1 90 ? 12.076 -6.083 2.250 1.00 91.56 90 ASP A O 1
ATOM 688 N N . ARG A 1 91 ? 12.301 -4.959 0.316 1.00 91.06 91 ARG A N 1
ATOM 689 C CA . ARG A 1 91 ? 12.261 -3.624 0.940 1.00 91.06 91 ARG A CA 1
ATOM 690 C C . ARG A 1 91 ? 10.953 -3.393 1.692 1.00 91.06 91 ARG A C 1
ATOM 692 O O . ARG A 1 91 ? 10.974 -2.893 2.818 1.00 91.06 91 ARG A O 1
ATOM 699 N N . LEU A 1 92 ? 9.829 -3.768 1.084 1.00 91.62 92 LEU A N 1
ATOM 700 C CA . LEU A 1 92 ? 8.510 -3.602 1.680 1.00 91.62 92 LEU A CA 1
ATOM 701 C C . LEU A 1 92 ? 8.336 -4.513 2.905 1.00 91.62 92 LEU A C 1
ATOM 703 O O . LEU A 1 92 ? 7.892 -4.045 3.951 1.00 91.62 92 LEU A O 1
ATOM 707 N N . ALA A 1 93 ? 8.751 -5.781 2.828 1.00 90.50 93 ALA A N 1
ATOM 708 C CA . ALA A 1 93 ? 8.745 -6.696 3.969 1.00 90.50 93 ALA A CA 1
ATOM 709 C C . ALA A 1 93 ? 9.575 -6.145 5.136 1.00 90.50 93 ALA A C 1
ATOM 711 O O . ALA A 1 93 ? 9.071 -6.048 6.258 1.00 90.50 93 ALA A O 1
ATOM 712 N N . ALA A 1 94 ? 10.812 -5.714 4.866 1.00 89.25 94 ALA A N 1
ATOM 713 C CA . ALA A 1 94 ? 11.713 -5.160 5.873 1.00 89.25 94 ALA A CA 1
ATOM 714 C C . ALA A 1 94 ? 11.131 -3.908 6.546 1.00 89.25 94 ALA A C 1
ATOM 716 O O . ALA A 1 94 ? 11.234 -3.741 7.764 1.00 89.25 94 ALA A O 1
ATOM 717 N N . GLN A 1 95 ? 10.461 -3.041 5.781 1.00 88.69 95 GLN A N 1
ATOM 718 C CA . GLN A 1 95 ? 9.818 -1.842 6.314 1.00 88.69 95 GLN A CA 1
ATOM 719 C C . GLN A 1 95 ? 8.730 -2.163 7.350 1.00 88.69 95 GLN A C 1
ATOM 721 O O . GLN A 1 95 ? 8.584 -1.423 8.330 1.00 88.69 95 GLN A O 1
ATOM 726 N N . PHE A 1 96 ? 8.011 -3.269 7.160 1.00 87.69 96 PHE A N 1
ATOM 727 C CA . PHE A 1 96 ? 6.921 -3.705 8.031 1.00 87.69 96 PHE A CA 1
ATOM 728 C C . PHE A 1 96 ? 7.302 -4.835 9.000 1.00 87.69 96 PHE A C 1
ATOM 730 O O . PHE A 1 96 ? 6.441 -5.345 9.712 1.00 87.69 96 PHE A O 1
ATOM 737 N N . GLY A 1 97 ? 8.584 -5.214 9.064 1.00 85.25 97 GLY A N 1
ATOM 738 C CA . GLY A 1 97 ? 9.057 -6.300 9.928 1.00 85.25 97 GLY A CA 1
ATOM 739 C C . GLY A 1 97 ? 8.496 -7.677 9.554 1.00 85.25 97 GLY A C 1
ATOM 740 O O . GLY A 1 97 ? 8.465 -8.572 10.397 1.00 85.25 97 GLY A O 1
ATOM 741 N N . ALA A 1 98 ? 8.033 -7.846 8.313 1.00 82.38 98 ALA A N 1
ATOM 742 C CA . ALA A 1 98 ? 7.579 -9.124 7.782 1.00 82.38 98 ALA A CA 1
ATOM 743 C C . ALA A 1 98 ? 8.773 -9.960 7.291 1.00 82.38 98 ALA A C 1
ATOM 745 O O . ALA A 1 98 ? 9.850 -9.435 7.008 1.00 82.38 98 ALA A O 1
ATOM 746 N N . SER A 1 99 ? 8.595 -11.279 7.180 1.00 75.69 99 SER A N 1
ATOM 747 C CA . SER A 1 99 ? 9.641 -12.147 6.631 1.00 75.69 99 SER A CA 1
ATOM 748 C C . SER A 1 99 ? 9.858 -11.850 5.145 1.00 75.69 99 SER A C 1
ATOM 750 O O . SER A 1 99 ? 8.922 -11.962 4.358 1.00 75.69 99 SER A O 1
ATOM 752 N N . GLU A 1 100 ? 11.099 -11.555 4.753 1.00 64.19 100 GLU A N 1
ATOM 753 C CA . GLU A 1 100 ? 11.507 -11.329 3.352 1.00 64.19 100 GLU A CA 1
ATOM 754 C C . GLU A 1 100 ? 11.151 -12.522 2.441 1.00 64.19 100 GLU A C 1
ATOM 756 O O . GLU A 1 100 ? 10.829 -12.361 1.271 1.00 64.19 100 GLU A O 1
ATOM 761 N N . ARG A 1 101 ? 11.099 -13.743 2.996 1.00 65.50 101 ARG A N 1
ATOM 762 C CA . ARG A 1 101 ? 10.712 -14.966 2.265 1.00 65.50 101 ARG A CA 1
ATOM 763 C C . ARG A 1 101 ? 9.210 -15.260 2.277 1.00 65.50 101 ARG A C 1
ATOM 765 O O . ARG A 1 101 ? 8.810 -16.340 1.855 1.00 65.50 101 ARG A O 1
ATOM 772 N N . GLY A 1 102 ? 8.393 -14.346 2.796 1.00 80.69 102 GLY A N 1
ATOM 773 C CA . GLY A 1 102 ? 6.943 -14.522 2.896 1.00 80.69 102 GLY A CA 1
ATOM 774 C C . GLY A 1 102 ? 6.182 -14.196 1.612 1.00 80.69 102 GLY A C 1
ATOM 775 O O . GLY A 1 102 ? 5.009 -14.538 1.511 1.00 80.69 102 GLY A O 1
ATOM 776 N N . PHE A 1 103 ? 6.820 -13.534 0.642 1.00 89.81 103 PHE A N 1
ATOM 777 C CA . PHE A 1 103 ? 6.173 -13.191 -0.619 1.00 89.81 103 PHE A CA 1
ATOM 778 C C . PHE A 1 103 ? 6.025 -14.407 -1.532 1.00 89.81 103 PHE A C 1
ATOM 780 O O . PHE A 1 103 ? 7.003 -15.044 -1.929 1.00 89.81 103 PHE A O 1
ATOM 787 N N . GLU A 1 104 ? 4.791 -14.665 -1.940 1.00 91.31 104 GLU A N 1
ATOM 788 C CA . GLU A 1 104 ? 4.459 -15.587 -3.011 1.00 91.31 104 GLU A CA 1
ATOM 789 C C . GLU A 1 104 ? 4.303 -14.814 -4.319 1.00 91.31 104 GLU A C 1
ATOM 791 O O . GLU A 1 104 ? 3.489 -13.895 -4.423 1.00 91.31 104 GLU A O 1
ATOM 796 N N . PHE A 1 105 ? 5.084 -15.198 -5.328 1.00 90.50 105 PHE A N 1
ATOM 797 C CA . PHE A 1 105 ? 5.033 -14.595 -6.656 1.00 90.50 105 PHE A CA 1
ATOM 798 C C . PHE A 1 105 ? 4.164 -15.448 -7.565 1.00 90.50 105 PHE A C 1
ATOM 800 O O . PHE A 1 105 ? 4.377 -16.656 -7.682 1.00 90.50 105 PHE A O 1
ATOM 807 N N . ARG A 1 106 ? 3.159 -14.822 -8.172 1.00 88.88 106 ARG A N 1
ATOM 808 C CA . ARG A 1 106 ? 2.162 -15.495 -9.001 1.00 88.88 106 ARG A CA 1
ATOM 809 C C . ARG A 1 106 ? 1.939 -14.688 -10.273 1.00 88.88 106 ARG A C 1
ATOM 811 O O . ARG A 1 106 ? 1.824 -13.462 -10.211 1.00 88.88 106 ARG A O 1
ATOM 818 N N . ASP A 1 107 ? 1.836 -15.382 -11.399 1.00 85.06 107 ASP A N 1
ATOM 819 C CA . ASP A 1 107 ? 1.357 -14.785 -12.640 1.00 85.06 107 ASP A CA 1
ATOM 820 C C . ASP A 1 107 ? -0.149 -14.527 -12.533 1.00 85.06 107 ASP A C 1
ATOM 822 O O . ASP A 1 107 ? -0.919 -15.393 -12.103 1.00 85.06 107 ASP A O 1
ATOM 826 N N . GLY A 1 108 ? -0.574 -13.324 -12.906 1.00 74.06 108 GLY A N 1
ATOM 827 C CA . GLY A 1 108 ? -1.970 -12.911 -12.896 1.00 74.06 108 GLY A CA 1
ATOM 828 C C . GLY A 1 108 ? -2.374 -12.190 -14.181 1.00 74.06 108 GLY A C 1
ATOM 829 O O . GLY A 1 108 ? -1.551 -11.978 -15.070 1.00 74.06 108 GLY A O 1
ATOM 830 N N . PRO A 1 109 ? -3.648 -11.774 -14.285 1.00 70.06 109 PRO A N 1
ATOM 831 C CA . PRO A 1 109 ? -4.142 -11.018 -15.439 1.00 70.06 109 PRO A CA 1
ATOM 832 C C . PRO A 1 109 ? -3.481 -9.638 -15.605 1.00 70.06 109 PRO A C 1
ATOM 834 O O . PRO A 1 109 ? -3.585 -9.060 -16.678 1.00 70.06 109 PRO A O 1
ATOM 837 N N . TYR A 1 110 ? -2.794 -9.148 -14.569 1.00 66.44 110 TYR A N 1
ATOM 838 C CA . TYR A 1 110 ? -2.055 -7.879 -14.525 1.00 66.44 110 TYR A CA 1
ATOM 839 C C . TYR A 1 110 ? -0.547 -8.138 -14.344 1.00 66.44 110 TYR A C 1
ATOM 841 O O . TYR A 1 110 ? 0.120 -7.513 -13.525 1.00 66.44 110 TYR A O 1
ATOM 849 N N . GLY A 1 111 ? -0.031 -9.194 -14.978 1.00 77.12 111 GLY A N 1
ATOM 850 C CA . GLY A 1 111 ? 1.376 -9.579 -14.887 1.00 77.12 111 GLY A CA 1
ATOM 851 C C . GLY A 1 111 ? 1.797 -10.214 -13.555 1.00 77.12 111 GLY A C 1
ATOM 852 O O . GLY A 1 111 ? 0.981 -10.717 -12.773 1.00 77.12 111 GLY A O 1
ATOM 853 N N . LEU A 1 112 ? 3.114 -10.239 -13.330 1.00 83.94 112 LEU A N 1
ATOM 854 C CA . LEU A 1 112 ? 3.730 -10.857 -12.158 1.00 83.94 112 LEU A CA 1
ATOM 855 C C . LEU A 1 112 ? 3.439 -10.029 -10.902 1.00 83.94 112 LEU A C 1
ATOM 857 O O . LEU A 1 112 ? 3.790 -8.852 -10.809 1.00 83.94 112 LEU A O 1
ATOM 861 N N . THR A 1 113 ? 2.826 -10.669 -9.909 1.00 88.50 113 THR A N 1
ATOM 862 C CA . THR A 1 113 ? 2.487 -10.050 -8.625 1.00 88.50 113 THR A CA 1
ATOM 863 C C . THR A 1 113 ? 3.149 -10.813 -7.486 1.00 88.50 113 THR A C 1
ATOM 865 O O . THR A 1 113 ? 2.992 -12.028 -7.378 1.00 88.50 113 THR A O 1
ATOM 868 N N . GLY A 1 114 ? 3.835 -10.096 -6.598 1.00 90.44 114 GLY A N 1
ATOM 869 C CA . GLY A 1 114 ? 4.228 -10.603 -5.287 1.00 90.44 114 GLY A CA 1
ATOM 870 C C . GLY A 1 114 ? 3.152 -10.284 -4.255 1.00 90.44 114 GLY A C 1
ATOM 871 O O . GLY A 1 114 ? 2.749 -9.127 -4.126 1.00 90.44 114 GLY A O 1
ATOM 872 N N . VAL A 1 115 ? 2.704 -11.286 -3.499 1.00 91.31 115 VAL A N 1
ATOM 873 C CA . VAL A 1 115 ? 1.766 -11.116 -2.380 1.00 91.31 115 VAL A CA 1
ATOM 874 C C . VAL A 1 115 ? 2.349 -11.710 -1.108 1.00 91.31 115 VAL A C 1
ATOM 876 O O . VAL A 1 115 ? 2.801 -12.850 -1.112 1.00 91.31 115 VAL A O 1
ATOM 879 N N . LEU A 1 116 ? 2.283 -10.964 -0.012 1.00 90.38 116 LEU A N 1
ATOM 880 C CA . LEU A 1 116 ? 2.520 -11.473 1.333 1.00 90.38 116 LEU A CA 1
ATOM 881 C C . LEU A 1 116 ? 1.261 -11.198 2.152 1.00 90.38 116 LEU A C 1
ATOM 883 O O . LEU A 1 116 ? 1.021 -10.070 2.583 1.00 90.38 116 LEU A O 1
ATOM 887 N N . GLU A 1 117 ? 0.436 -12.227 2.329 1.00 86.56 117 GLU A N 1
ATOM 888 C CA . GLU A 1 117 ? -0.692 -12.182 3.258 1.00 86.56 117 GLU A CA 1
ATOM 889 C C . GLU A 1 117 ? -0.174 -12.446 4.667 1.00 86.56 117 GLU A C 1
ATOM 891 O O . GLU A 1 117 ? 0.589 -13.386 4.901 1.00 86.56 117 GLU A O 1
ATOM 896 N N . THR A 1 118 ? -0.568 -11.601 5.612 1.00 76.25 118 THR A N 1
ATOM 897 C CA . THR A 1 118 ? -0.220 -11.798 7.013 1.00 76.25 118 THR A CA 1
ATOM 898 C C . THR A 1 118 ? -1.460 -12.236 7.769 1.00 76.25 118 THR A C 1
ATOM 900 O O . THR A 1 118 ? -2.545 -11.667 7.602 1.00 76.25 118 THR A O 1
ATOM 903 N N . GLU A 1 119 ? -1.290 -13.168 8.709 1.00 76.81 119 GLU A N 1
ATOM 904 C CA . GLU A 1 119 ? -2.166 -13.156 9.881 1.00 76.81 119 GLU A CA 1
ATOM 905 C C . GLU A 1 119 ? -2.197 -11.720 10.432 1.00 76.81 119 GLU A C 1
ATOM 907 O O . GLU A 1 119 ? -1.195 -11.011 10.307 1.00 76.81 119 GLU A O 1
ATOM 912 N N . PRO A 1 120 ? -3.326 -11.222 10.964 1.00 71.81 120 PRO A N 1
ATOM 913 C CA . PRO A 1 120 ? -3.371 -9.863 11.474 1.00 71.81 120 PRO A CA 1
ATOM 914 C C . PRO A 1 120 ? -2.271 -9.686 12.527 1.00 71.81 120 PRO A C 1
ATOM 916 O O . PRO A 1 120 ? -2.338 -10.254 13.614 1.00 71.81 120 PRO A O 1
ATOM 919 N N . VAL A 1 121 ? -1.256 -8.896 12.180 1.00 81.75 121 VAL A N 1
ATOM 920 C CA . VAL A 1 121 ? -0.139 -8.546 13.056 1.00 81.75 121 VAL A CA 1
ATOM 921 C C . VAL A 1 121 ? -0.272 -7.070 13.367 1.00 81.75 121 VAL A C 1
ATOM 923 O O . VAL A 1 121 ? -0.328 -6.237 12.459 1.00 81.75 121 VAL A O 1
ATOM 926 N N . GLU A 1 122 ? -0.339 -6.739 14.652 1.00 86.69 122 GLU A N 1
ATOM 927 C CA . GLU A 1 122 ? -0.281 -5.351 15.085 1.00 86.69 122 GLU A CA 1
ATOM 928 C C . GLU A 1 122 ? 1.123 -4.811 14.795 1.00 86.69 122 GLU A C 1
ATOM 930 O O . GLU A 1 122 ? 2.112 -5.219 15.401 1.00 86.69 122 GLU A O 1
ATOM 935 N N . PHE A 1 123 ? 1.206 -3.927 13.805 1.00 83.44 123 PHE A N 1
ATOM 936 C CA . PHE A 1 123 ? 2.454 -3.310 13.367 1.00 83.44 123 PHE A CA 1
ATOM 937 C C . PHE A 1 123 ? 2.761 -2.056 14.194 1.00 83.44 123 PHE A C 1
ATOM 939 O O . PHE A 1 123 ? 3.903 -1.784 14.559 1.00 83.44 123 PHE A O 1
ATOM 946 N N . MET A 1 124 ? 1.715 -1.297 14.509 1.00 85.69 124 MET A N 1
ATOM 947 C CA . MET A 1 124 ? 1.726 -0.135 15.390 1.00 85.69 124 MET A CA 1
ATOM 948 C C . MET A 1 124 ? 0.417 -0.125 16.176 1.00 85.69 124 MET A C 1
ATOM 950 O O . MET A 1 124 ? -0.552 -0.739 15.745 1.00 85.69 124 MET A O 1
ATOM 954 N N . GLN A 1 125 ? 0.365 0.583 17.305 1.00 86.69 125 GLN A N 1
ATOM 955 C CA . GLN A 1 125 ? -0.818 0.604 18.170 1.00 86.69 125 GLN A CA 1
ATOM 956 C C . GLN A 1 125 ? -2.107 0.912 17.380 1.00 86.69 125 GLN A C 1
ATOM 958 O O . GLN A 1 125 ? -2.269 2.008 16.839 1.00 86.69 125 GLN A O 1
ATOM 963 N N . GLY A 1 126 ? -3.021 -0.061 17.312 1.00 85.62 126 GLY A N 1
ATOM 964 C CA . GLY A 1 126 ? -4.292 0.042 16.584 1.00 85.62 126 GLY A CA 1
ATOM 965 C C . GLY A 1 126 ? -4.193 -0.037 15.051 1.00 85.62 126 GLY A C 1
ATOM 966 O O . GLY A 1 126 ? -5.204 0.171 14.378 1.00 85.62 126 GLY A O 1
ATOM 967 N N . LEU A 1 127 ? -3.014 -0.342 14.499 1.00 90.69 127 LEU A N 1
ATOM 968 C CA . LEU A 1 127 ? -2.723 -0.516 13.073 1.00 90.69 127 LEU A CA 1
ATOM 969 C C . LEU A 1 127 ? -2.249 -1.946 12.812 1.00 90.69 127 LEU A C 1
ATOM 971 O O . LEU A 1 127 ? -1.145 -2.347 13.186 1.00 90.69 127 LEU A O 1
ATOM 975 N N . TRP A 1 128 ? -3.089 -2.702 12.123 1.00 92.62 128 TRP A N 1
ATOM 976 C CA . TRP A 1 128 ? -2.882 -4.116 11.862 1.00 92.62 128 TRP A CA 1
ATOM 977 C C . TRP A 1 128 ? -2.535 -4.329 10.398 1.00 92.62 128 TRP A C 1
ATOM 979 O O . TRP A 1 128 ? -3.322 -3.980 9.516 1.00 92.62 128 TRP A O 1
ATOM 989 N N . LEU A 1 129 ? -1.374 -4.919 10.132 1.00 90.88 129 LEU A N 1
ATOM 990 C CA . LEU A 1 129 ? -1.003 -5.313 8.783 1.00 90.88 129 LEU A CA 1
ATOM 991 C C . LEU A 1 129 ? -1.861 -6.507 8.348 1.00 90.88 129 LEU A C 1
ATOM 993 O O . LEU A 1 129 ? -2.052 -7.461 9.108 1.00 90.88 129 LEU A O 1
ATOM 997 N N . ARG A 1 130 ? -2.420 -6.422 7.139 1.00 91.62 130 ARG A N 1
ATOM 998 C CA . ARG A 1 130 ? -3.239 -7.482 6.535 1.00 91.62 130 ARG A CA 1
ATOM 999 C C . ARG A 1 130 ? -2.532 -8.138 5.363 1.00 91.62 130 ARG A C 1
ATOM 1001 O O . ARG A 1 130 ? -2.584 -9.355 5.220 1.00 91.62 130 ARG A O 1
ATOM 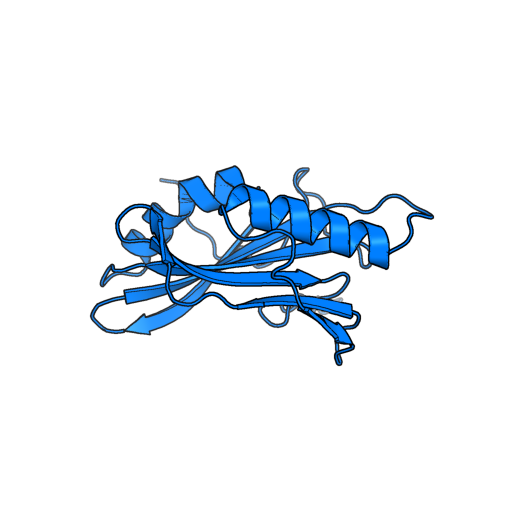1008 N N . ALA A 1 131 ? -1.916 -7.327 4.509 1.00 91.44 131 ALA A N 1
ATOM 1009 C CA . ALA A 1 131 ? -1.185 -7.822 3.359 1.00 91.44 131 ALA A CA 1
ATOM 1010 C C . ALA A 1 131 ? -0.247 -6.761 2.781 1.00 91.44 131 ALA A C 1
ATOM 1012 O O . ALA A 1 131 ? -0.498 -5.556 2.886 1.00 91.44 131 ALA A O 1
ATOM 1013 N N . LEU A 1 132 ? 0.793 -7.242 2.112 1.00 92.56 132 LEU A N 1
ATOM 1014 C CA . LEU A 1 132 ? 1.705 -6.466 1.286 1.00 92.56 132 LEU A CA 1
ATOM 1015 C C . LEU A 1 132 ? 1.633 -6.985 -0.151 1.00 92.56 132 LEU A C 1
ATOM 1017 O O . LEU A 1 132 ? 1.516 -8.191 -0.377 1.00 92.56 132 LEU A O 1
ATOM 1021 N N . TYR A 1 133 ? 1.720 -6.082 -1.122 1.00 92.88 133 TYR A N 1
ATOM 1022 C CA . TYR A 1 133 ? 1.726 -6.428 -2.538 1.00 92.88 133 TYR A CA 1
ATOM 1023 C C . TYR A 1 133 ? 2.813 -5.648 -3.263 1.00 92.88 133 TYR A C 1
ATOM 1025 O O . TYR A 1 133 ? 3.031 -4.473 -2.969 1.00 92.88 133 TYR A O 1
ATOM 1033 N N . VAL A 1 134 ? 3.438 -6.291 -4.243 1.00 92.19 134 VAL A N 1
ATOM 1034 C CA . VAL A 1 134 ? 4.289 -5.635 -5.237 1.00 92.19 134 VAL A CA 1
ATOM 1035 C C . VAL A 1 134 ? 3.886 -6.080 -6.635 1.00 92.19 134 VAL A C 1
ATOM 1037 O O . VAL A 1 134 ? 3.611 -7.262 -6.855 1.00 92.19 134 VAL A O 1
ATOM 1040 N N . ARG A 1 135 ? 3.802 -5.136 -7.569 1.00 90.19 135 ARG A N 1
ATOM 1041 C CA . ARG A 1 135 ? 3.345 -5.362 -8.947 1.00 90.19 135 ARG A CA 1
ATOM 1042 C C . ARG A 1 135 ? 4.172 -4.525 -9.905 1.00 90.19 135 ARG A C 1
ATOM 1044 O O . ARG A 1 135 ? 4.532 -3.411 -9.554 1.00 90.19 135 ARG A O 1
ATOM 1051 N N . ALA A 1 136 ? 4.467 -5.063 -11.082 1.00 80.88 136 ALA A N 1
ATOM 1052 C CA . ALA A 1 136 ? 5.103 -4.307 -12.163 1.00 80.88 136 ALA A CA 1
ATOM 1053 C C . ALA A 1 136 ? 4.082 -3.584 -13.059 1.00 80.88 136 ALA A C 1
ATOM 1055 O O . ALA A 1 136 ? 4.476 -2.797 -13.899 1.00 80.88 136 ALA A O 1
ATOM 1056 N N . ASP A 1 137 ? 2.797 -3.882 -12.888 1.00 78.38 137 ASP A N 1
ATOM 1057 C CA . ASP A 1 137 ? 1.678 -3.360 -13.674 1.00 78.38 137 ASP A CA 1
ATOM 1058 C C . ASP A 1 137 ? 0.672 -2.681 -12.723 1.00 78.38 137 ASP A C 1
ATOM 1060 O O . ASP A 1 137 ? 0.917 -2.548 -11.515 1.00 78.38 137 ASP A O 1
ATOM 1064 N N . ASP A 1 138 ? -0.484 -2.289 -13.244 1.00 75.06 138 ASP A N 1
ATOM 1065 C CA . ASP A 1 138 ? -1.549 -1.615 -12.510 1.00 75.06 138 ASP A CA 1
ATOM 1066 C C . ASP A 1 138 ? -2.005 -2.403 -11.275 1.00 75.06 138 ASP A C 1
ATOM 1068 O O . ASP A 1 138 ? -2.288 -3.610 -11.298 1.00 75.06 138 ASP A O 1
ATOM 1072 N N . ASP A 1 139 ? -2.131 -1.695 -10.151 1.00 80.06 139 ASP A N 1
ATOM 1073 C CA . ASP A 1 139 ? -2.847 -2.235 -9.003 1.00 80.06 139 ASP A CA 1
ATOM 1074 C C . ASP A 1 139 ? -4.358 -2.142 -9.272 1.00 80.06 139 ASP A C 1
ATOM 1076 O O . ASP A 1 139 ? -4.826 -1.097 -9.691 1.00 80.06 139 ASP A O 1
ATOM 1080 N N . PRO A 1 140 ? -5.177 -3.166 -8.991 1.00 78.12 140 PRO A N 1
ATOM 1081 C CA . PRO A 1 140 ? -6.616 -3.122 -9.265 1.00 78.12 140 PRO A CA 1
ATOM 1082 C C . PRO A 1 140 ? -7.377 -2.084 -8.425 1.00 78.12 140 PRO A C 1
ATOM 1084 O O . PRO A 1 140 ? -8.540 -1.800 -8.704 1.00 78.12 140 PRO A O 1
ATOM 1087 N N . LEU A 1 141 ? -6.770 -1.552 -7.357 1.00 75.81 141 LEU A N 1
ATOM 1088 C CA . LEU A 1 141 ? -7.330 -0.416 -6.619 1.00 75.81 141 LEU A CA 1
ATOM 1089 C C . LEU A 1 141 ? -7.014 0.925 -7.278 1.00 75.81 141 LEU A C 1
ATOM 1091 O O . LEU A 1 141 ? -7.619 1.933 -6.906 1.00 75.81 141 LEU A O 1
ATOM 1095 N N . TYR A 1 142 ? -6.091 0.914 -8.232 1.00 66.81 142 TYR A N 1
ATOM 1096 C CA . TYR A 1 142 ? -5.797 1.996 -9.139 1.00 66.81 142 TYR A CA 1
ATOM 1097 C C . TYR A 1 142 ? -6.617 1.807 -10.423 1.00 66.81 142 TYR A C 1
ATOM 1099 O O . TYR A 1 142 ? -6.673 0.732 -11.012 1.00 66.81 142 TYR A O 1
ATOM 1107 N N . VAL A 1 143 ? -7.312 2.864 -10.824 1.00 60.72 143 VAL A N 1
ATOM 1108 C CA . VAL A 1 143 ? -8.005 2.953 -12.108 1.00 60.72 143 VAL A CA 1
ATOM 1109 C C . VAL A 1 143 ? -7.450 4.211 -12.748 1.00 60.72 143 VAL A C 1
ATOM 1111 O O . VAL A 1 143 ? -7.600 5.286 -12.162 1.00 60.72 143 VAL A O 1
ATOM 1114 N N . GLU A 1 144 ? -6.772 4.091 -13.891 1.00 52.75 144 GLU A N 1
ATOM 1115 C CA . GLU A 1 144 ? -6.327 5.277 -14.621 1.00 52.75 144 GLU A CA 1
ATOM 1116 C C . GLU A 1 144 ? -7.532 6.172 -14.925 1.00 52.75 144 GLU A C 1
ATOM 1118 O O . GLU A 1 144 ? -8.572 5.672 -15.373 1.00 52.75 144 GLU A O 1
ATOM 1123 N N . PRO A 1 145 ? -7.439 7.492 -14.694 1.00 48.62 145 PRO A N 1
ATOM 1124 C CA . PRO A 1 145 ? -8.436 8.395 -15.229 1.00 48.62 145 PRO A CA 1
ATOM 1125 C C . PRO A 1 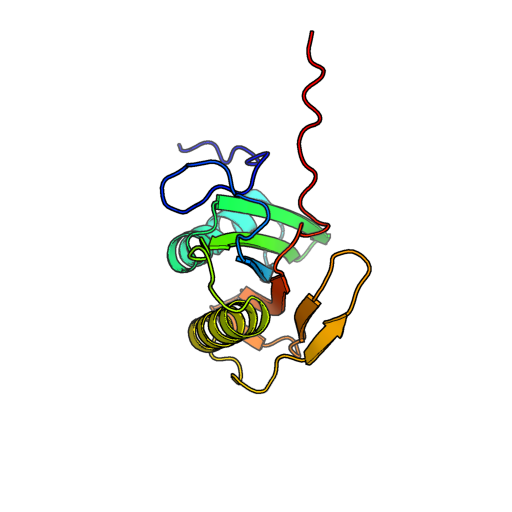145 ? -8.394 8.285 -16.755 1.00 48.62 145 PRO A C 1
ATOM 1127 O O . PRO A 1 145 ? -7.385 8.598 -17.385 1.00 48.62 145 PRO A O 1
ATOM 1130 N N . VAL A 1 146 ? -9.497 7.833 -17.350 1.00 44.56 146 VAL A N 1
ATOM 1131 C CA . VAL A 1 146 ? -9.693 7.919 -18.796 1.00 44.56 146 VAL A CA 1
ATOM 1132 C C . VAL A 1 146 ? -9.775 9.404 -19.127 1.00 44.56 146 VAL A C 1
ATOM 1134 O O . VAL A 1 146 ? -10.777 10.057 -18.831 1.00 44.56 146 VAL A O 1
ATOM 1137 N N . TYR A 1 147 ? -8.704 9.960 -19.686 1.00 44.66 147 TYR A N 1
ATOM 1138 C CA . TYR A 1 147 ? -8.771 11.278 -20.295 1.00 44.66 147 TYR A CA 1
ATOM 1139 C C . TYR A 1 147 ? -9.556 11.121 -21.598 1.00 44.66 147 TYR A C 1
ATOM 1141 O O . TYR A 1 147 ? -9.042 10.566 -22.567 1.00 44.66 147 TYR A O 1
ATOM 1149 N N . ASP A 1 148 ? -10.811 11.573 -21.616 1.00 38.75 148 ASP A N 1
ATOM 1150 C CA . ASP A 1 148 ? -11.485 11.862 -22.880 1.00 38.75 148 ASP A CA 1
ATOM 1151 C C . ASP A 1 148 ? -10.690 12.994 -23.539 1.00 38.75 148 ASP A C 1
ATOM 1153 O O . ASP A 1 148 ? -10.755 14.148 -23.103 1.00 38.75 148 ASP A O 1
ATOM 1157 N N . GLU A 1 149 ? -9.889 12.660 -24.553 1.00 45.25 149 GLU A N 1
ATOM 1158 C CA . GLU A 1 149 ? -9.296 13.654 -25.444 1.00 45.25 149 GLU A CA 1
ATOM 1159 C C . GLU A 1 149 ? -10.448 14.422 -26.111 1.00 45.25 149 GLU A C 1
ATOM 1161 O O . GLU A 1 149 ? -11.080 13.939 -27.051 1.00 45.25 149 GLU A O 1
ATOM 1166 N N . SER A 1 150 ? -10.774 15.588 -25.546 1.00 43.56 150 SER A N 1
ATOM 1167 C CA . SER A 1 150 ? -11.800 16.514 -26.039 1.00 43.56 150 SER A CA 1
ATOM 1168 C C . SER A 1 150 ? -11.201 17.547 -26.982 1.00 43.56 150 SER A C 1
ATOM 1170 O O . SER A 1 150 ? -10.125 18.091 -26.643 1.00 43.56 150 SER A O 1
#

pLDDT: mean 81.46, std 15.02, range [27.38, 94.0]

Radius of gyration: 15.33 Å;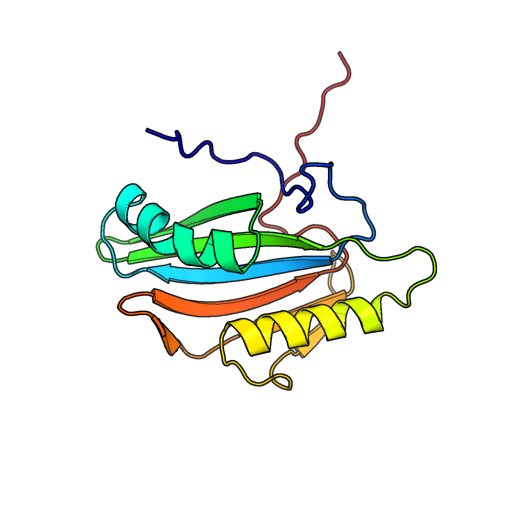 chains: 1; bounding box: 36×38×44 Å

Foldseek 3Di:
DDPPPQQLAAAALVRHHADLQWKKKKWKKKFQAQDPVVSVVVCVVVCVLVVFPGKDFPDHDRGITIMMTMHTGDDDPPDDSVVVQLVVLQVVCVSQVHDSPQWDWDQDPFGIKTKRADDFDCSDVRMTTGIMMMGSGDDPVRDPPPPPPD